Protein AF-A0A546XDX8-F1 (afdb_monomer_lite)

Organism: Agrobacterium tumefaciens (NCBI:txid358)

Secondary structure (DSSP, 8-state):
----------------------------EEEEEP--SSHHHHHH---SHHHHHHHHTSTT--TTTS-EEEEETTEEEE-SSS-TT-EEEEE---BTTEEEEEEE-----TT------PPEEEEEEESSSSEEEEEEEETTEEEEEEEEEE-

Foldseek 3Di:
DDDDDDDDDDDPPPPDPPPPPVPCVDPAFKWFFQDDPDPVDSVVADLEQVSLVPRCPDPVDDPVPTWIWGDDPQAIDTPPPVPLGGAGKDWDDDDDQKIKIWHPDDDPPVVPPPPDDDTWIWIWGDSYSFKIKIWIQDPVGIDITIIGGDD

pLDDT: mean 76.43, std 20.43, range [37.88, 97.19]

Radius of gyration: 23.36 Å; chains: 1; bounding box: 92×39×49 Å

Sequence (151 aa):
MSDIMKTAALALAVVAPVSAMAAQSSLDGVYAYYQANTAAEMDRGPRNDADCRKFLASGLYKRDESEHLKIVGDRWDDNQDVSDVTGNVELGQGRGNVTPFTINVESEAADGTGDGITPAKGTVTRNGKLAISITIEGGQGRRMLHYCKVD

Structure (mmCIF, N/CA/C/O backbone):
data_AF-A0A546XDX8-F1
#
_entry.id   AF-A0A546XDX8-F1
#
loop_
_atom_site.group_PDB
_atom_site.id
_atom_site.type_symbol
_atom_site.label_atom_id
_atom_site.label_alt_id
_atom_site.label_comp_id
_atom_site.label_asym_id
_atom_site.label_entity_id
_atom_site.label_seq_id
_atom_site.pdbx_PDB_ins_code
_atom_site.Cartn_x
_atom_site.Cartn_y
_atom_site.Cartn_z
_atom_site.occupancy
_atom_site.B_iso_or_equiv
_atom_site.auth_seq_id
_atom_site.auth_comp_id
_atom_site.auth_asym_id
_atom_site.auth_atom_id
_atom_site.pdbx_PDB_model_num
ATOM 1 N N . MET A 1 1 ? 74.994 -25.907 13.896 1.00 39.94 1 MET A N 1
ATOM 2 C CA . MET A 1 1 ? 74.203 -24.801 13.318 1.00 39.94 1 MET A CA 1
ATOM 3 C C . MET A 1 1 ? 72.794 -24.967 13.846 1.00 39.94 1 MET A C 1
ATOM 5 O O . MET A 1 1 ? 72.113 -25.885 13.413 1.00 39.94 1 MET A O 1
ATOM 9 N N . SER A 1 2 ? 72.426 -24.183 14.857 1.00 38.81 2 SER A N 1
ATOM 10 C CA . SER A 1 2 ? 71.120 -24.252 15.515 1.00 38.81 2 SER A CA 1
ATOM 11 C C . SER A 1 2 ? 70.568 -22.841 15.597 1.00 38.81 2 SER A C 1
ATOM 13 O O . SER A 1 2 ? 70.918 -22.106 16.511 1.00 38.81 2 SER A O 1
ATOM 15 N N . ASP A 1 3 ? 69.708 -22.494 14.647 1.00 39.88 3 ASP A N 1
ATOM 16 C CA . ASP A 1 3 ? 68.868 -21.304 14.707 1.00 39.88 3 ASP A CA 1
ATOM 17 C C . ASP A 1 3 ? 67.415 -21.770 14.611 1.00 39.88 3 ASP A C 1
ATOM 19 O O . ASP A 1 3 ? 66.912 -22.139 13.550 1.00 39.88 3 ASP A O 1
ATOM 23 N N . ILE A 1 4 ? 66.756 -21.827 15.769 1.00 47.91 4 ILE A N 1
ATOM 24 C CA . ILE A 1 4 ? 65.319 -22.071 15.889 1.00 47.91 4 ILE A CA 1
ATOM 25 C C . ILE A 1 4 ? 64.634 -20.740 15.579 1.00 47.91 4 ILE A C 1
ATOM 27 O O . ILE A 1 4 ? 64.528 -19.859 16.434 1.00 47.91 4 ILE A O 1
ATOM 31 N N . MET A 1 5 ? 64.198 -20.581 14.331 1.00 40.59 5 MET A N 1
ATOM 32 C CA . MET A 1 5 ? 63.416 -19.428 13.903 1.00 40.59 5 MET A CA 1
ATOM 33 C C . MET A 1 5 ? 61.968 -19.576 14.373 1.00 40.59 5 MET A C 1
ATOM 35 O O . MET A 1 5 ? 61.241 -20.502 14.021 1.00 40.59 5 MET A O 1
ATOM 39 N N . LYS A 1 6 ? 61.577 -18.622 15.210 1.00 43.12 6 LYS A N 1
ATOM 40 C CA . LYS A 1 6 ? 60.236 -18.376 15.724 1.00 43.12 6 LYS A CA 1
ATOM 41 C C . LYS A 1 6 ? 59.411 -17.715 14.614 1.00 43.12 6 LYS A C 1
ATOM 43 O O . LYS A 1 6 ? 59.786 -16.648 14.135 1.00 43.12 6 LYS A O 1
ATOM 48 N N . THR A 1 7 ? 58.273 -18.289 14.235 1.00 49.94 7 THR A N 1
ATOM 49 C CA . THR A 1 7 ? 57.245 -17.554 13.476 1.00 49.94 7 THR A CA 1
ATOM 50 C C . THR A 1 7 ? 55.864 -18.055 13.877 1.00 49.94 7 THR A C 1
ATOM 52 O O . THR A 1 7 ? 55.304 -18.980 13.305 1.00 49.94 7 THR A O 1
ATOM 55 N N . ALA A 1 8 ? 55.330 -17.440 14.930 1.00 50.22 8 ALA A N 1
ATOM 56 C CA . ALA A 1 8 ? 53.900 -17.413 15.178 1.00 50.22 8 ALA A CA 1
ATOM 57 C C . ALA A 1 8 ? 53.324 -16.270 14.337 1.00 50.22 8 ALA A C 1
ATOM 59 O O . ALA A 1 8 ? 53.740 -15.127 14.514 1.00 50.22 8 ALA A O 1
ATOM 60 N N . ALA A 1 9 ? 52.387 -16.558 13.436 1.00 50.53 9 ALA A N 1
ATOM 61 C CA . ALA A 1 9 ? 51.584 -15.520 12.803 1.00 50.53 9 ALA A CA 1
ATOM 62 C C . ALA A 1 9 ? 50.207 -16.066 12.402 1.00 50.53 9 ALA A C 1
ATOM 64 O O . ALA A 1 9 ? 50.053 -16.750 11.399 1.00 50.53 9 ALA A O 1
ATOM 65 N N . LEU A 1 10 ? 49.248 -15.765 13.281 1.00 42.22 10 LEU A N 1
ATOM 66 C CA . LEU A 1 10 ? 47.834 -15.469 13.045 1.00 42.22 10 LEU A CA 1
ATOM 67 C C . LEU A 1 10 ? 47.126 -16.218 11.904 1.00 42.22 10 LEU A C 1
ATOM 69 O O . LEU A 1 10 ? 47.169 -15.823 10.741 1.00 42.22 10 LEU A O 1
ATOM 73 N N . ALA A 1 11 ? 46.338 -17.222 12.295 1.00 47.09 11 ALA A N 1
ATOM 74 C CA . ALA A 1 11 ? 45.232 -17.718 11.492 1.00 47.09 11 ALA A CA 1
ATOM 75 C C . ALA A 1 11 ? 44.262 -16.560 11.196 1.00 47.09 11 ALA A C 1
ATOM 77 O O . ALA A 1 11 ? 43.588 -16.058 12.098 1.00 47.09 11 ALA A O 1
ATOM 78 N N . LEU A 1 12 ? 44.196 -16.130 9.933 1.00 39.78 12 LEU A N 1
ATOM 79 C CA . LEU A 1 12 ? 43.102 -15.299 9.447 1.00 39.78 12 LEU A CA 1
ATOM 80 C C . LEU A 1 12 ? 41.819 -16.128 9.533 1.00 39.78 12 LEU A C 1
ATOM 82 O O . LEU A 1 12 ? 41.567 -16.995 8.697 1.00 39.78 12 LEU A O 1
ATOM 86 N N . ALA A 1 13 ? 41.009 -15.861 10.555 1.00 44.06 13 ALA A N 1
ATOM 87 C CA . ALA A 1 13 ? 39.612 -16.252 10.558 1.00 44.06 13 ALA A CA 1
ATOM 88 C C . ALA A 1 13 ? 38.940 -15.519 9.392 1.00 44.06 13 ALA A C 1
ATOM 90 O O . ALA A 1 13 ? 38.620 -14.333 9.481 1.00 44.06 13 ALA A O 1
ATOM 91 N N . VAL A 1 14 ? 38.787 -16.220 8.270 1.00 44.50 14 VAL A N 1
ATOM 92 C CA . VAL A 1 14 ? 37.912 -15.808 7.179 1.00 44.50 14 VAL A CA 1
ATOM 93 C C . VAL A 1 14 ? 36.511 -15.783 7.772 1.00 44.50 14 VAL A C 1
ATOM 95 O O . VAL A 1 14 ? 35.862 -16.816 7.921 1.00 44.50 14 VAL A O 1
ATOM 98 N N . VAL A 1 15 ? 36.071 -14.597 8.187 1.00 49.03 15 VAL A N 1
ATOM 99 C CA . VAL A 1 15 ? 34.669 -14.335 8.484 1.00 49.03 15 VAL A CA 1
ATOM 100 C C . VAL A 1 15 ? 33.964 -14.493 7.147 1.00 49.03 15 VAL A C 1
ATOM 102 O O . VAL A 1 15 ? 33.992 -13.595 6.306 1.00 49.03 15 VAL A O 1
ATOM 105 N N . ALA A 1 16 ? 33.419 -15.687 6.910 1.00 50.00 16 ALA A N 1
ATOM 106 C CA . ALA A 1 16 ? 32.503 -15.907 5.810 1.00 50.00 16 ALA A CA 1
ATOM 107 C C . ALA A 1 16 ? 31.444 -14.800 5.890 1.00 50.00 16 ALA A C 1
ATOM 109 O O . ALA A 1 16 ? 30.947 -14.537 6.994 1.00 50.00 16 ALA A O 1
ATOM 110 N N . PRO A 1 17 ? 31.107 -14.121 4.779 1.00 41.78 17 PRO A N 1
ATOM 111 C CA . PRO A 1 17 ? 29.945 -13.264 4.796 1.00 41.78 17 PRO A CA 1
ATOM 112 C C . PRO A 1 17 ? 28.790 -14.177 5.188 1.00 41.78 17 PRO A C 1
ATOM 114 O O . PRO A 1 17 ? 28.430 -15.094 4.450 1.00 41.78 17 PRO A O 1
ATOM 117 N N . VAL A 1 18 ? 28.244 -13.963 6.385 1.00 44.06 18 VAL A N 1
ATOM 118 C CA . VAL A 1 18 ? 26.884 -14.383 6.672 1.00 44.06 18 VAL A CA 1
ATOM 119 C C . VAL A 1 18 ? 26.094 -13.670 5.597 1.00 44.06 18 VAL A C 1
ATOM 121 O O . VAL A 1 18 ? 25.903 -12.455 5.662 1.00 44.06 18 VAL A O 1
ATOM 124 N N . SER A 1 19 ? 25.748 -14.406 4.542 1.00 43.41 19 SER A N 1
ATOM 125 C CA . SER A 1 19 ? 24.710 -14.019 3.616 1.00 43.41 19 SER A CA 1
ATOM 126 C C . SER A 1 19 ? 23.508 -13.786 4.507 1.00 43.41 19 SER A C 1
ATOM 128 O O . SER A 1 19 ? 22.833 -14.722 4.932 1.00 43.41 19 SER A O 1
ATOM 130 N N . ALA A 1 20 ? 23.313 -12.529 4.892 1.00 40.22 20 ALA A N 1
ATOM 131 C CA . ALA A 1 20 ? 22.073 -12.073 5.446 1.00 40.22 20 ALA A CA 1
ATOM 132 C C . ALA A 1 20 ? 21.078 -12.324 4.320 1.00 40.22 20 ALA A C 1
ATOM 134 O O . ALA A 1 20 ? 20.919 -11.501 3.422 1.00 40.22 20 ALA A O 1
ATOM 135 N N . MET A 1 21 ? 20.458 -13.505 4.332 1.00 40.94 21 MET A N 1
ATOM 136 C CA . MET A 1 21 ? 19.139 -13.670 3.763 1.00 40.94 21 MET A CA 1
ATOM 137 C C . MET A 1 21 ? 18.287 -12.693 4.558 1.00 40.94 21 MET A C 1
ATOM 139 O O . MET A 1 21 ? 17.792 -13.003 5.641 1.00 40.94 21 MET A O 1
ATOM 143 N N . ALA A 1 22 ? 18.268 -11.443 4.089 1.00 43.19 22 ALA A N 1
ATOM 144 C CA . ALA A 1 22 ? 17.390 -10.418 4.587 1.00 43.19 22 ALA A CA 1
ATOM 145 C C . ALA A 1 22 ? 16.010 -11.044 4.498 1.00 43.19 22 ALA A C 1
ATOM 147 O O . ALA A 1 22 ? 15.573 -11.399 3.406 1.00 43.19 22 ALA A O 1
ATOM 148 N N . ALA A 1 23 ? 15.415 -11.297 5.662 1.00 39.91 23 ALA A N 1
ATOM 149 C CA . ALA A 1 23 ? 14.136 -11.954 5.792 1.00 39.91 23 ALA A CA 1
ATOM 150 C C . ALA A 1 23 ? 13.136 -11.238 4.883 1.00 39.91 23 ALA A C 1
ATOM 152 O O . ALA A 1 23 ? 12.603 -10.172 5.210 1.00 39.91 23 ALA A O 1
ATOM 153 N N . GLN A 1 24 ? 12.909 -11.833 3.718 1.00 45.59 24 GLN A N 1
ATOM 154 C CA . GLN A 1 24 ? 11.854 -11.493 2.791 1.00 45.59 24 GLN A CA 1
ATOM 155 C C . GLN A 1 24 ? 10.585 -12.016 3.460 1.00 45.59 24 GLN A C 1
ATOM 157 O O . GLN A 1 24 ? 10.050 -13.056 3.109 1.00 45.59 24 GLN A O 1
ATOM 162 N N . SER A 1 25 ? 10.189 -11.356 4.556 1.00 52.69 25 SER A N 1
ATOM 163 C CA . SER A 1 25 ? 8.903 -11.557 5.211 1.00 52.69 25 SER A CA 1
ATOM 164 C C . SER A 1 25 ? 7.882 -11.296 4.117 1.00 52.69 25 SER A C 1
ATOM 166 O O . SER A 1 25 ? 7.744 -10.139 3.706 1.00 52.69 25 SER A O 1
ATOM 168 N N . SER A 1 26 ? 7.319 -12.367 3.553 1.00 74.38 26 SER A N 1
ATOM 169 C CA . SER A 1 26 ? 6.671 -12.276 2.250 1.00 74.38 26 SER A CA 1
ATOM 170 C C . SER A 1 26 ? 5.506 -11.298 2.336 1.00 74.38 26 SER A C 1
ATOM 172 O O . SER A 1 26 ? 4.770 -11.251 3.325 1.00 74.38 26 SER A O 1
ATOM 174 N N . LEU A 1 27 ? 5.413 -10.435 1.329 1.00 88.75 27 LEU A N 1
ATOM 175 C CA . LEU A 1 27 ? 4.314 -9.484 1.182 1.00 88.75 27 LEU A CA 1
ATOM 176 C C . LEU A 1 27 ? 3.024 -10.193 0.750 1.00 88.75 27 LEU A C 1
ATOM 178 O O . LEU A 1 27 ? 2.022 -9.528 0.543 1.00 88.75 27 LEU A O 1
ATOM 182 N N . ASP A 1 28 ? 3.043 -11.522 0.631 1.00 90.88 28 ASP A N 1
ATOM 183 C CA . ASP A 1 28 ? 1.904 -12.322 0.209 1.00 90.88 28 ASP A CA 1
ATOM 184 C C . ASP A 1 28 ? 0.705 -12.109 1.126 1.00 90.88 28 ASP A C 1
ATOM 186 O O . ASP A 1 28 ? 0.800 -12.209 2.357 1.00 90.88 28 ASP A O 1
ATOM 190 N N . GLY A 1 29 ? -0.447 -11.857 0.524 1.00 92.81 29 GLY A N 1
ATOM 191 C CA . GLY A 1 29 ? -1.683 -11.616 1.246 1.00 92.81 29 GLY A CA 1
ATOM 192 C C . GLY A 1 29 ? -2.694 -10.839 0.425 1.00 92.81 29 GLY A C 1
ATOM 193 O O . GLY A 1 29 ? -2.434 -10.420 -0.701 1.00 92.81 29 GLY A O 1
ATOM 194 N N . VAL A 1 30 ? -3.856 -10.637 1.029 1.00 93.44 30 VAL A N 1
ATOM 195 C CA . VAL A 1 30 ? -4.874 -9.719 0.527 1.00 93.44 30 VAL A CA 1
ATOM 196 C C . VAL A 1 30 ? -4.859 -8.497 1.436 1.00 93.44 30 VAL A C 1
ATOM 198 O O . VAL A 1 30 ? -4.742 -8.627 2.654 1.00 93.44 30 VAL A O 1
ATOM 201 N N . TYR A 1 31 ? -4.934 -7.310 0.853 1.00 94.25 31 TYR A N 1
ATOM 202 C CA . TYR A 1 31 ? -4.797 -6.046 1.557 1.00 94.25 31 TYR A CA 1
ATOM 203 C C . TYR A 1 31 ? -5.943 -5.119 1.170 1.00 94.25 31 TYR A C 1
ATOM 205 O O . TYR A 1 31 ? -6.044 -4.719 0.018 1.00 94.25 31 TYR A O 1
ATOM 213 N N . ALA A 1 32 ? -6.796 -4.762 2.125 1.00 94.81 32 ALA A N 1
ATOM 214 C CA . ALA A 1 32 ? -7.873 -3.804 1.911 1.00 94.81 32 ALA A CA 1
ATOM 215 C C . ALA A 1 32 ? -7.320 -2.379 1.843 1.00 94.81 32 ALA A C 1
ATOM 217 O O . ALA A 1 32 ? -6.483 -1.997 2.672 1.00 94.81 32 ALA A O 1
ATOM 218 N N . TYR A 1 33 ? -7.812 -1.589 0.892 1.00 93.56 33 TYR A N 1
ATOM 219 C CA . TYR A 1 33 ? -7.484 -0.174 0.785 1.00 93.56 33 TYR A CA 1
ATOM 220 C C . TYR A 1 33 ? -7.932 0.573 2.046 1.00 93.56 33 TYR A C 1
ATOM 222 O O . TYR A 1 33 ? -9.075 0.461 2.494 1.00 93.56 33 TYR A O 1
ATOM 230 N N . TYR A 1 34 ? -7.009 1.311 2.654 1.00 93.94 34 TYR A N 1
ATOM 231 C CA . TYR A 1 34 ? -7.256 2.017 3.902 1.00 93.94 34 TYR A CA 1
ATOM 232 C C . TYR A 1 34 ? -8.115 3.257 3.655 1.00 93.94 34 TYR A C 1
ATOM 234 O O . TYR A 1 34 ? -7.684 4.202 2.994 1.00 93.94 34 TYR A O 1
ATOM 242 N N . GLN A 1 35 ? -9.299 3.280 4.263 1.00 92.94 35 GLN A N 1
ATOM 243 C CA . GLN A 1 35 ? -10.182 4.443 4.265 1.00 92.94 35 GLN A CA 1
ATOM 244 C C . GLN A 1 35 ? -10.242 5.084 5.654 1.00 92.94 35 GLN A C 1
ATOM 246 O O . GLN A 1 35 ? -10.170 4.411 6.687 1.00 92.94 35 GLN A O 1
ATOM 251 N N . ALA A 1 36 ? -10.406 6.405 5.677 1.00 92.12 36 ALA A N 1
ATOM 252 C CA . ALA A 1 36 ? -10.599 7.184 6.893 1.00 92.12 36 ALA A CA 1
ATOM 253 C C . ALA A 1 36 ? -11.636 8.291 6.664 1.00 92.12 36 ALA A C 1
ATOM 255 O O . ALA A 1 36 ? -11.997 8.601 5.533 1.00 92.12 36 ALA A O 1
ATOM 256 N N . ASN A 1 37 ? -12.108 8.908 7.750 1.00 91.38 37 ASN A N 1
ATOM 257 C CA . ASN A 1 37 ? -13.149 9.940 7.683 1.00 91.38 37 ASN A CA 1
ATOM 258 C C . ASN A 1 37 ? -12.642 11.274 7.115 1.00 91.38 37 ASN A C 1
ATOM 260 O O . ASN A 1 37 ? -13.442 12.151 6.794 1.00 91.38 37 ASN A O 1
ATOM 264 N N . THR A 1 38 ? -11.323 11.461 7.047 1.00 92.62 38 THR A N 1
ATOM 265 C CA . THR A 1 38 ? -10.702 12.698 6.575 1.00 92.62 38 THR A CA 1
ATOM 266 C C . THR A 1 38 ? -9.582 12.408 5.584 1.00 92.62 38 THR A C 1
ATOM 268 O O . THR A 1 38 ? -8.851 11.427 5.728 1.00 92.62 38 THR A O 1
ATOM 271 N N . ALA A 1 39 ? -9.400 13.309 4.613 1.00 91.06 39 ALA A N 1
ATOM 272 C CA . ALA A 1 39 ? -8.309 13.223 3.642 1.00 91.06 39 ALA A CA 1
ATOM 273 C C . ALA A 1 39 ? -6.932 13.209 4.328 1.00 91.06 39 ALA A C 1
ATOM 275 O O . ALA A 1 39 ? -6.088 12.394 3.991 1.00 91.06 39 ALA A O 1
ATOM 276 N N . ALA A 1 40 ? -6.736 14.019 5.374 1.00 92.56 40 ALA A N 1
ATOM 277 C CA . ALA A 1 40 ? -5.477 14.043 6.122 1.00 92.56 40 ALA A CA 1
ATOM 278 C C . ALA A 1 40 ? -5.161 12.704 6.818 1.00 92.56 40 ALA A C 1
ATOM 280 O O . ALA A 1 40 ? -3.998 12.320 6.937 1.00 92.56 40 ALA A O 1
ATOM 281 N N . GLU A 1 41 ? -6.177 11.981 7.301 1.00 92.06 41 GLU A N 1
ATOM 282 C CA . GLU A 1 41 ? -5.977 10.644 7.867 1.00 92.06 41 GLU A CA 1
ATOM 283 C C . GLU A 1 41 ? -5.703 9.599 6.789 1.00 92.06 41 GLU A C 1
ATOM 285 O O . GLU A 1 41 ? -4.879 8.714 7.028 1.00 92.06 41 GLU A O 1
ATOM 290 N N . MET A 1 42 ? -6.353 9.714 5.627 1.00 91.44 42 MET A N 1
ATOM 291 C CA . MET A 1 42 ? -6.069 8.873 4.465 1.00 91.44 42 MET A CA 1
ATOM 292 C C . MET A 1 42 ? -4.635 9.078 3.974 1.00 91.44 42 MET A C 1
ATOM 294 O O . MET A 1 42 ? -3.902 8.100 3.902 1.00 91.44 42 MET A O 1
ATOM 298 N N . ASP A 1 43 ? -4.209 10.324 3.752 1.00 91.38 43 ASP A N 1
ATOM 299 C CA . ASP A 1 43 ? -2.861 10.689 3.285 1.00 91.38 43 ASP A CA 1
ATOM 300 C C . ASP A 1 43 ? -1.755 10.256 4.259 1.00 91.38 43 ASP A C 1
ATOM 302 O O . ASP A 1 43 ? -0.616 10.001 3.873 1.00 91.38 43 ASP A O 1
ATOM 306 N N . ARG A 1 44 ? -2.075 10.193 5.556 1.00 92.88 44 ARG A N 1
ATOM 307 C CA . ARG A 1 44 ? -1.167 9.678 6.588 1.00 92.88 44 ARG A CA 1
ATOM 308 C C . ARG A 1 44 ? -1.064 8.150 6.546 1.00 92.88 44 ARG A C 1
ATOM 310 O O . ARG A 1 44 ? -0.003 7.604 6.857 1.00 92.88 44 ARG A O 1
ATOM 317 N N . GLY A 1 45 ? -2.173 7.468 6.269 1.00 95.00 45 GLY A N 1
ATOM 318 C CA . GLY A 1 45 ? -2.289 6.016 6.332 1.00 95.00 45 GLY A CA 1
ATOM 319 C C . GLY A 1 45 ? -2.162 5.409 7.742 1.00 95.00 45 GLY A C 1
ATOM 320 O O . GLY A 1 45 ? -2.026 6.112 8.755 1.00 95.00 45 GLY A O 1
ATOM 321 N N . PRO A 1 46 ? -2.198 4.068 7.849 1.00 95.31 46 PRO A N 1
ATOM 322 C CA . PRO A 1 46 ? -2.028 3.350 9.106 1.00 95.31 46 PRO A CA 1
ATOM 323 C C . PRO A 1 46 ? -0.558 3.371 9.556 1.00 95.31 46 PRO A C 1
ATOM 325 O O . PRO A 1 46 ? 0.342 2.940 8.833 1.00 95.31 46 PRO A O 1
ATOM 328 N N . ARG A 1 47 ? -0.302 3.818 10.794 1.00 93.69 47 ARG A N 1
ATOM 329 C CA . ARG A 1 47 ? 1.059 3.858 11.377 1.00 93.69 47 ARG A CA 1
ATOM 330 C C . ARG A 1 47 ? 1.549 2.509 11.879 1.00 93.69 47 ARG A C 1
ATOM 332 O O . ARG A 1 47 ? 2.737 2.367 12.144 1.00 93.69 47 ARG A O 1
ATOM 339 N N . ASN A 1 48 ? 0.625 1.591 12.147 1.00 94.50 48 ASN A N 1
ATOM 340 C CA . ASN A 1 48 ? 0.892 0.309 12.784 1.00 94.50 48 ASN A CA 1
ATOM 341 C C . ASN A 1 48 ? -0.302 -0.644 12.658 1.00 94.50 48 ASN A C 1
ATOM 343 O O . ASN A 1 48 ? -1.373 -0.285 12.168 1.00 94.50 48 ASN A O 1
ATOM 347 N N . ASP A 1 49 ? -0.123 -1.860 13.170 1.00 95.44 49 ASP A N 1
ATOM 348 C CA . ASP A 1 49 ? -1.157 -2.894 13.164 1.00 95.44 49 ASP A CA 1
ATOM 349 C C . ASP A 1 49 ? -2.402 -2.515 13.982 1.00 95.44 49 ASP A C 1
ATOM 351 O O . ASP A 1 49 ? -3.479 -3.049 13.728 1.00 95.44 49 ASP A O 1
ATOM 355 N N . ALA A 1 50 ? -2.288 -1.622 14.973 1.00 96.56 50 ALA A N 1
ATOM 356 C CA . ALA A 1 50 ? -3.441 -1.176 15.753 1.00 96.56 50 ALA A CA 1
ATOM 357 C C . ALA A 1 50 ? -4.347 -0.246 14.933 1.00 96.56 50 ALA A C 1
ATOM 359 O O . ALA A 1 50 ? -5.565 -0.406 14.986 1.00 96.56 50 ALA A O 1
ATOM 360 N N . ASP A 1 51 ? -3.765 0.655 14.133 1.00 96.25 51 ASP A N 1
ATOM 361 C CA . ASP A 1 51 ? -4.513 1.480 13.177 1.00 96.25 51 ASP A CA 1
ATOM 362 C C . ASP A 1 51 ? -5.253 0.579 12.164 1.00 96.25 51 ASP A C 1
ATOM 364 O O . ASP A 1 51 ? -6.444 0.782 11.927 1.00 96.25 51 ASP A O 1
ATOM 368 N N . CYS A 1 52 ? -4.597 -0.471 11.646 1.00 97.19 52 CYS A N 1
ATOM 369 C CA . CYS A 1 52 ? -5.250 -1.426 10.744 1.00 97.19 52 CYS A CA 1
ATOM 370 C C . CYS A 1 52 ? -6.369 -2.221 11.416 1.00 97.19 52 CYS A C 1
ATOM 372 O O . CYS A 1 52 ? -7.467 -2.289 10.876 1.00 97.19 52 CYS A O 1
ATOM 374 N N . ARG A 1 53 ? -6.150 -2.768 12.618 1.00 96.81 53 ARG A N 1
ATOM 375 C CA . ARG A 1 53 ? -7.216 -3.467 13.357 1.00 96.81 53 ARG A CA 1
ATOM 376 C C . ARG A 1 53 ? -8.414 -2.560 13.631 1.00 96.81 53 ARG A C 1
ATOM 378 O O . ARG A 1 53 ? -9.547 -3.016 13.541 1.00 96.81 53 ARG A O 1
ATOM 385 N N . LYS A 1 54 ? -8.179 -1.281 13.941 1.00 96.00 54 LYS A N 1
ATOM 386 C CA . LYS A 1 54 ? -9.254 -0.303 14.148 1.00 96.00 54 LYS A CA 1
ATOM 387 C C . LYS A 1 54 ? -10.044 -0.056 12.863 1.00 96.00 54 LYS A C 1
ATOM 389 O O . LYS A 1 54 ? -11.266 -0.028 12.922 1.00 96.00 54 LYS A O 1
ATOM 394 N N . PHE A 1 55 ? -9.363 0.114 11.731 1.00 96.00 55 PHE A N 1
ATOM 395 C CA . PHE A 1 55 ? -10.010 0.265 10.427 1.00 96.00 55 PHE A CA 1
ATOM 396 C C . PHE A 1 55 ? -10.837 -0.972 10.057 1.00 96.00 55 PHE A C 1
ATOM 398 O O . PHE A 1 55 ? -12.026 -0.839 9.781 1.00 96.00 55 PHE A O 1
ATOM 405 N N . LEU A 1 56 ? -10.251 -2.167 10.151 1.00 96.25 56 LEU A N 1
ATOM 406 C CA . LEU A 1 56 ? -10.913 -3.429 9.804 1.00 96.25 56 LEU A CA 1
ATOM 407 C C . LEU A 1 56 ? -12.094 -3.776 10.728 1.00 96.25 56 LEU A C 1
ATOM 409 O O . LEU A 1 56 ? -12.985 -4.517 10.332 1.00 96.25 56 LEU A O 1
ATOM 413 N N . ALA A 1 57 ? -12.124 -3.242 11.951 1.00 95.69 57 ALA A N 1
ATOM 414 C CA . ALA A 1 57 ? -13.258 -3.369 12.870 1.00 95.69 57 ALA A CA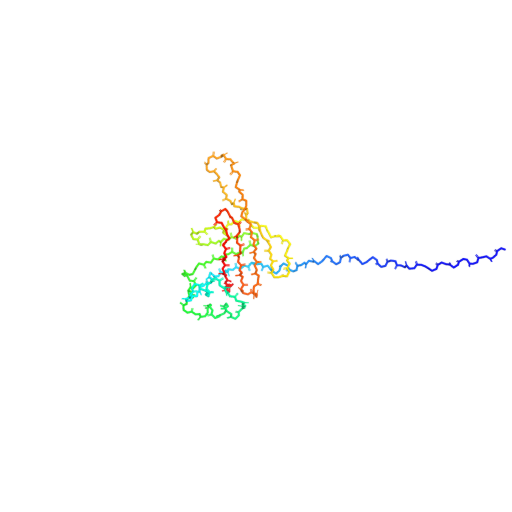 1
ATOM 415 C C . ALA A 1 57 ? -14.280 -2.220 12.750 1.00 95.69 57 ALA A C 1
ATOM 417 O O . ALA A 1 57 ? -15.275 -2.203 13.477 1.00 95.69 57 ALA A O 1
ATOM 418 N N . SER A 1 58 ? -14.024 -1.222 11.899 1.00 94.88 58 SER A N 1
ATOM 419 C CA . SER A 1 58 ? -14.891 -0.054 11.736 1.00 94.88 58 SER A CA 1
ATOM 420 C C . SER A 1 58 ? -15.969 -0.285 10.679 1.00 94.88 58 SER A C 1
ATOM 422 O O . SER A 1 58 ? -15.815 -1.121 9.797 1.00 94.88 58 SER A O 1
ATOM 424 N N . GLY A 1 59 ? -17.025 0.534 10.706 1.00 94.19 59 GLY A N 1
ATOM 425 C CA . GLY A 1 59 ? -18.042 0.542 9.648 1.00 94.19 59 GLY A CA 1
ATOM 426 C C . GLY A 1 59 ? -17.563 1.087 8.294 1.00 94.19 59 GLY A C 1
ATOM 427 O O . GLY A 1 59 ? -18.345 1.076 7.349 1.00 94.19 59 GLY A O 1
ATOM 428 N N . LEU A 1 60 ? -16.319 1.578 8.198 1.00 92.62 60 LEU A N 1
ATOM 429 C CA . LEU A 1 60 ? -15.713 2.008 6.931 1.00 92.62 60 LEU A CA 1
ATOM 430 C C . LEU A 1 60 ? -15.218 0.817 6.108 1.00 92.62 60 LEU A C 1
ATOM 432 O O . LEU A 1 60 ? -15.219 0.876 4.884 1.00 92.62 60 LEU A O 1
ATOM 436 N N . TYR A 1 61 ? -14.791 -0.258 6.772 1.00 94.62 61 TYR A N 1
ATOM 437 C CA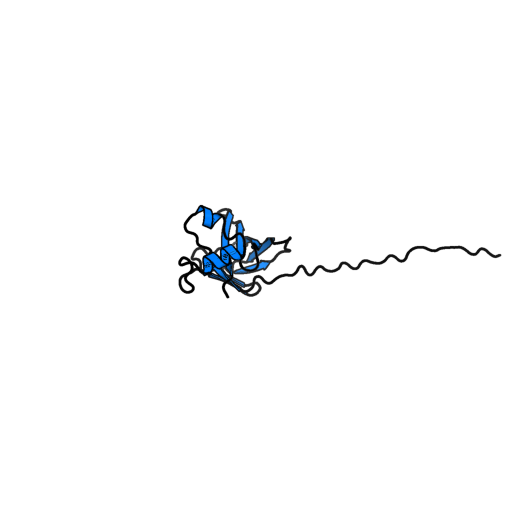 . TYR A 1 61 ? -14.376 -1.470 6.088 1.00 94.62 61 TYR A CA 1
ATOM 438 C C . TYR A 1 61 ? -15.579 -2.382 5.878 1.00 94.62 61 TYR A C 1
ATOM 440 O O . TYR A 1 61 ? -16.272 -2.767 6.823 1.00 94.62 61 TYR A O 1
ATOM 448 N N . LYS A 1 62 ? -15.798 -2.765 4.626 1.00 91.81 62 LYS A N 1
ATOM 449 C CA . LYS A 1 62 ? -16.821 -3.726 4.238 1.00 91.81 62 LYS A CA 1
ATOM 450 C C . LYS A 1 62 ? -16.182 -4.733 3.302 1.00 91.81 62 LYS A C 1
ATOM 452 O O . LYS A 1 62 ? -15.906 -4.408 2.155 1.00 91.81 62 LYS A O 1
ATOM 457 N N . ARG A 1 63 ? -15.958 -5.950 3.799 1.00 86.50 63 ARG A N 1
ATOM 458 C CA . ARG A 1 63 ? -15.178 -6.996 3.115 1.00 86.50 63 ARG A CA 1
ATOM 459 C C . ARG A 1 63 ? -15.513 -7.163 1.631 1.00 86.50 63 ARG A C 1
ATOM 461 O O . ARG A 1 63 ? -14.598 -7.288 0.832 1.00 86.50 63 ARG A O 1
ATOM 468 N N . ASP A 1 64 ? -16.793 -7.138 1.277 1.00 86.50 64 ASP A N 1
ATOM 469 C CA . ASP A 1 64 ? -17.240 -7.413 -0.094 1.00 86.50 64 ASP A CA 1
ATOM 470 C C . ASP A 1 64 ? -17.363 -6.150 -0.969 1.00 86.50 64 ASP A C 1
ATOM 472 O O . ASP A 1 64 ? -17.529 -6.259 -2.179 1.00 86.50 64 ASP A O 1
ATOM 476 N N . GLU A 1 65 ? -17.290 -4.955 -0.374 1.00 84.94 65 GLU A N 1
ATOM 477 C CA . GLU A 1 65 ? -17.406 -3.666 -1.081 1.00 84.94 65 GLU A CA 1
ATOM 478 C C . GLU A 1 65 ? -16.068 -2.913 -1.157 1.00 84.94 65 GLU A C 1
ATOM 480 O O . GLU A 1 65 ? -15.915 -1.996 -1.959 1.00 84.94 65 GLU A O 1
ATOM 485 N N . SER A 1 66 ? -15.106 -3.248 -0.295 1.00 84.75 66 SER A N 1
ATOM 486 C CA . SER A 1 66 ? -13.806 -2.584 -0.249 1.00 84.75 66 SER A CA 1
ATOM 487 C C . SER A 1 66 ? -12.901 -3.032 -1.397 1.00 84.75 66 SER A C 1
ATOM 489 O O . SER A 1 66 ? -12.888 -4.193 -1.807 1.00 84.75 66 SER A O 1
ATOM 491 N N . GLU A 1 67 ? -12.091 -2.102 -1.884 1.00 89.06 67 GLU A N 1
ATOM 492 C CA . GLU A 1 67 ? -11.034 -2.384 -2.849 1.00 89.06 67 GLU A CA 1
ATOM 493 C C . GLU A 1 67 ? -9.875 -3.117 -2.158 1.00 89.06 67 GLU A C 1
ATOM 495 O O . GLU A 1 67 ? -9.553 -2.857 -0.992 1.00 89.06 67 GLU A O 1
ATOM 500 N N . HIS A 1 68 ? -9.268 -4.061 -2.872 1.00 91.19 68 HIS A N 1
ATOM 501 C CA . HIS A 1 68 ? -8.230 -4.944 -2.375 1.00 91.19 68 HIS A CA 1
ATOM 502 C C . HIS A 1 68 ? -7.070 -5.054 -3.360 1.00 91.19 68 HIS A C 1
ATOM 504 O O . HIS A 1 68 ? -7.257 -5.299 -4.548 1.00 91.19 68 HIS A O 1
ATOM 510 N N . LEU A 1 69 ? -5.868 -5.019 -2.794 1.00 91.19 69 LEU A N 1
ATOM 511 C CA . LEU A 1 69 ? -4.642 -5.450 -3.436 1.00 91.19 69 LEU A CA 1
ATOM 512 C C . LEU A 1 69 ? -4.340 -6.891 -3.020 1.00 91.19 69 LEU A C 1
ATOM 514 O O . LEU A 1 69 ? -4.177 -7.190 -1.833 1.00 91.19 69 LEU A O 1
ATOM 518 N N . LYS A 1 70 ? -4.224 -7.790 -3.992 1.00 91.88 70 LYS A N 1
ATOM 519 C CA . LYS A 1 70 ? -3.764 -9.162 -3.782 1.00 91.88 70 LYS A CA 1
ATOM 520 C C . LYS A 1 70 ? -2.310 -9.294 -4.220 1.00 91.88 70 LYS A C 1
ATOM 522 O O . LYS A 1 70 ? -1.968 -8.990 -5.356 1.00 91.88 70 LYS A O 1
ATOM 527 N N . ILE A 1 71 ? -1.468 -9.800 -3.324 1.00 90.88 71 ILE A N 1
ATOM 528 C CA . ILE A 1 71 ? -0.053 -10.077 -3.576 1.00 90.88 71 ILE A CA 1
ATOM 529 C C . ILE A 1 71 ? 0.171 -11.582 -3.447 1.00 90.88 71 ILE A C 1
ATOM 531 O O . ILE A 1 71 ? -0.133 -12.168 -2.404 1.00 90.88 71 ILE A O 1
ATOM 535 N N . VAL A 1 72 ? 0.692 -12.206 -4.504 1.00 89.50 72 VAL A N 1
ATOM 536 C CA . VAL A 1 72 ? 1.088 -13.619 -4.516 1.00 89.50 72 VAL A CA 1
ATOM 537 C C . VAL A 1 72 ? 2.419 -13.755 -5.246 1.00 89.50 72 VAL A C 1
ATOM 539 O O . VAL A 1 72 ? 2.468 -13.687 -6.472 1.00 89.50 72 VAL A O 1
ATOM 542 N N . GLY A 1 73 ? 3.498 -13.965 -4.493 1.00 87.50 73 GLY A N 1
ATOM 543 C CA . GLY A 1 73 ? 4.845 -14.022 -5.045 1.00 87.50 73 GLY A CA 1
ATOM 544 C C . GLY A 1 73 ? 5.243 -12.677 -5.649 1.00 87.50 73 GLY A C 1
ATOM 545 O O . GLY A 1 73 ? 5.286 -11.658 -4.958 1.00 87.50 73 GLY A O 1
ATOM 546 N N . ASP A 1 74 ? 5.537 -12.684 -6.943 1.00 86.00 74 ASP A N 1
ATOM 547 C CA . ASP A 1 74 ? 5.824 -11.499 -7.747 1.00 86.00 74 ASP A CA 1
ATOM 548 C C . ASP A 1 74 ? 4.574 -10.914 -8.421 1.00 86.00 74 ASP A C 1
ATOM 550 O O . ASP A 1 74 ? 4.658 -9.837 -8.992 1.00 86.00 74 ASP A O 1
ATOM 554 N N . ARG A 1 75 ? 3.393 -11.538 -8.336 1.00 86.50 75 ARG A N 1
ATOM 555 C CA . ARG A 1 75 ? 2.173 -10.994 -8.950 1.00 86.50 75 ARG A CA 1
ATOM 556 C C . ARG A 1 75 ? 1.396 -10.111 -7.984 1.00 86.50 75 ARG A C 1
ATOM 558 O O . ARG A 1 75 ? 0.989 -10.570 -6.913 1.00 86.50 75 ARG A O 1
ATOM 565 N N . TRP A 1 76 ? 1.177 -8.855 -8.368 1.00 88.81 76 TRP A N 1
ATOM 566 C CA . TRP A 1 76 ? 0.339 -7.899 -7.641 1.00 88.81 76 TRP A CA 1
ATOM 567 C C . TRP A 1 76 ? -0.888 -7.571 -8.495 1.00 88.81 76 TRP A C 1
ATOM 569 O O . TRP A 1 76 ? -0.768 -7.338 -9.699 1.00 88.81 76 TRP A O 1
ATOM 579 N N . ASP A 1 77 ? -2.064 -7.620 -7.881 1.00 86.69 77 ASP A N 1
ATOM 580 C CA . ASP A 1 77 ? -3.354 -7.432 -8.541 1.00 86.69 77 ASP A CA 1
ATOM 581 C C . ASP A 1 77 ? -4.215 -6.490 -7.697 1.00 86.69 77 ASP A C 1
ATOM 583 O O . ASP A 1 77 ? -4.706 -6.881 -6.632 1.00 86.69 77 ASP A O 1
ATOM 587 N N . ASP A 1 78 ? -4.309 -5.230 -8.125 1.00 78.81 78 ASP A N 1
ATOM 588 C CA . ASP A 1 78 ? -5.152 -4.210 -7.505 1.00 78.81 78 ASP A CA 1
ATOM 589 C C . ASP A 1 78 ? -6.447 -4.052 -8.307 1.00 78.81 78 ASP A C 1
ATOM 591 O O . ASP A 1 78 ? -6.417 -3.873 -9.526 1.00 78.81 78 ASP A O 1
ATOM 595 N N . ASN A 1 79 ? -7.586 -4.109 -7.618 1.00 70.38 79 ASN A N 1
ATOM 596 C CA . ASN A 1 79 ? -8.906 -3.949 -8.227 1.00 70.38 79 ASN A CA 1
ATOM 597 C C . ASN A 1 79 ? -9.388 -2.486 -8.276 1.00 70.38 79 ASN A C 1
ATOM 599 O O . ASN A 1 79 ? -10.540 -2.244 -8.627 1.00 70.38 79 ASN A O 1
ATOM 603 N N . GLN A 1 80 ? -8.531 -1.525 -7.924 1.00 65.38 80 GLN A N 1
ATOM 604 C CA . GLN A 1 80 ? -8.770 -0.099 -8.144 1.00 65.38 80 GLN A CA 1
ATOM 605 C C . GLN A 1 80 ? -8.876 0.207 -9.645 1.00 65.38 80 GLN A C 1
ATOM 607 O O . GLN A 1 80 ? -7.988 -0.151 -10.420 1.00 65.38 80 GLN A O 1
ATOM 612 N N . ASP A 1 81 ? -9.875 1.003 -10.038 1.00 50.84 81 ASP A N 1
ATOM 613 C CA . ASP A 1 81 ? -10.082 1.491 -11.418 1.00 50.84 81 ASP A CA 1
ATOM 614 C C . ASP A 1 81 ? -8.938 2.397 -11.948 1.00 50.84 81 ASP A C 1
ATOM 616 O O . ASP A 1 81 ? -8.990 2.917 -13.063 1.00 50.84 81 ASP A O 1
ATOM 620 N N . VAL A 1 82 ? -7.877 2.601 -11.160 1.00 44.81 82 VAL A N 1
ATOM 621 C CA . VAL A 1 82 ? -6.710 3.443 -11.468 1.00 44.81 82 VAL A CA 1
ATOM 622 C C . VAL A 1 82 ? -5.427 2.635 -11.197 1.00 44.81 82 VAL A C 1
ATOM 624 O O . VAL A 1 82 ? -4.717 2.841 -10.209 1.00 44.81 82 VAL A O 1
ATOM 627 N N . SER A 1 83 ? -5.210 1.654 -12.076 1.00 53.31 83 SER A N 1
ATOM 628 C CA . SER A 1 83 ? -4.433 0.408 -11.963 1.00 53.31 83 SER A CA 1
ATOM 629 C C . SER A 1 83 ? -2.894 0.510 -11.990 1.00 53.31 83 SER A C 1
ATOM 631 O O . SER A 1 83 ? -2.232 -0.299 -12.643 1.00 53.31 83 SER A O 1
ATOM 633 N N . ASP A 1 84 ? -2.277 1.470 -11.300 1.00 61.75 84 ASP A N 1
ATOM 634 C CA . ASP A 1 84 ? -0.803 1.590 -11.317 1.00 61.75 84 ASP A CA 1
ATOM 635 C C . ASP A 1 84 ? -0.084 0.494 -10.492 1.00 61.75 84 ASP A C 1
ATOM 637 O O . ASP A 1 84 ? 1.145 0.427 -10.499 1.00 61.75 84 ASP A O 1
ATOM 641 N N . VAL A 1 85 ? -0.828 -0.355 -9.764 1.00 70.00 85 VAL A N 1
ATOM 642 C CA . VAL A 1 85 ? -0.318 -1.423 -8.872 1.00 70.00 85 VAL A CA 1
ATOM 643 C C . VAL A 1 85 ? -0.738 -2.818 -9.356 1.00 70.00 85 VAL A C 1
ATOM 645 O O . VAL A 1 85 ? -0.974 -3.722 -8.560 1.00 70.00 85 VAL A O 1
ATOM 648 N N . THR A 1 86 ? -0.830 -3.014 -10.670 1.00 81.38 86 THR A N 1
ATOM 649 C CA . THR A 1 86 ? -1.170 -4.319 -11.254 1.00 81.38 86 THR A CA 1
ATOM 650 C C . THR A 1 86 ? -0.078 -4.764 -12.213 1.00 81.38 86 THR A C 1
ATOM 652 O O . THR A 1 86 ? 0.317 -4.022 -13.111 1.00 81.38 86 THR A O 1
ATOM 655 N N . GLY A 1 87 ? 0.432 -5.980 -12.023 1.00 81.56 87 GLY A N 1
ATOM 656 C CA . GLY A 1 87 ? 1.486 -6.523 -12.872 1.00 81.56 87 GLY A CA 1
ATOM 657 C C . GLY A 1 87 ? 2.427 -7.481 -12.156 1.00 81.56 87 GLY A C 1
ATOM 658 O O . GLY A 1 87 ? 2.230 -7.847 -10.994 1.00 81.56 87 GLY A O 1
ATOM 659 N N . ASN A 1 88 ? 3.480 -7.869 -12.873 1.00 85.25 88 ASN A N 1
ATOM 660 C CA . ASN A 1 88 ? 4.588 -8.626 -12.300 1.00 85.25 88 ASN A CA 1
ATOM 661 C C . ASN A 1 88 ? 5.564 -7.650 -11.640 1.00 85.25 88 ASN A C 1
ATOM 663 O O . ASN A 1 88 ? 5.959 -6.647 -12.235 1.00 85.25 88 ASN A O 1
ATOM 667 N N . VAL A 1 89 ? 5.934 -7.939 -10.401 1.00 85.81 89 VAL A N 1
ATOM 668 C CA . VAL A 1 89 ? 6.637 -7.042 -9.496 1.00 85.81 89 VAL A CA 1
ATOM 669 C C . VAL A 1 89 ? 7.966 -7.643 -9.092 1.00 85.81 89 VAL A C 1
ATOM 671 O O . VAL A 1 89 ? 8.049 -8.655 -8.400 1.00 85.81 89 VAL A O 1
ATOM 674 N N . GLU A 1 90 ? 9.030 -6.947 -9.456 1.00 88.69 90 GLU A N 1
ATOM 675 C CA . GLU A 1 90 ? 10.377 -7.269 -9.020 1.00 88.69 90 GLU A CA 1
ATOM 676 C C . GLU A 1 90 ? 10.704 -6.483 -7.755 1.00 88.69 90 GLU A C 1
ATOM 678 O O . GLU A 1 90 ? 10.812 -5.253 -7.770 1.00 88.69 90 GLU A O 1
ATOM 683 N N . LEU A 1 91 ? 10.881 -7.195 -6.642 1.00 89.38 91 LEU A N 1
ATOM 684 C CA . LEU A 1 91 ? 11.328 -6.602 -5.386 1.00 89.38 91 LEU A CA 1
ATOM 685 C C . LEU A 1 91 ? 12.846 -6.413 -5.404 1.00 89.38 91 LEU A C 1
ATOM 687 O O . LEU A 1 91 ? 13.609 -7.364 -5.569 1.00 89.38 91 LEU A O 1
ATOM 691 N N . GLY A 1 92 ? 13.291 -5.182 -5.178 1.00 87.56 92 GLY A N 1
ATOM 692 C CA . GLY A 1 92 ? 14.699 -4.881 -4.963 1.00 87.56 92 GLY A CA 1
ATOM 693 C C . GLY A 1 92 ? 15.150 -5.179 -3.530 1.00 87.56 92 GLY A C 1
ATOM 694 O O . GLY A 1 92 ? 14.374 -5.571 -2.656 1.00 87.56 92 GLY A O 1
ATOM 695 N N . GLN A 1 93 ? 16.436 -4.951 -3.260 1.00 87.06 93 GLN A N 1
ATOM 696 C CA . GLN A 1 93 ? 17.000 -5.165 -1.929 1.00 87.06 93 GLN A CA 1
ATOM 697 C C . GLN A 1 93 ? 16.415 -4.167 -0.917 1.00 87.06 93 GLN A C 1
ATOM 699 O O . GLN A 1 93 ? 16.716 -2.970 -0.947 1.00 87.06 93 GLN A O 1
ATOM 704 N N . GLY A 1 94 ? 15.601 -4.674 0.009 1.00 83.56 94 GLY A N 1
ATOM 705 C CA . GLY A 1 94 ? 15.016 -3.874 1.080 1.00 83.56 94 GLY A CA 1
ATOM 706 C C . GLY A 1 94 ? 16.050 -3.344 2.078 1.00 83.56 94 GLY A C 1
ATOM 707 O O . GLY A 1 94 ? 17.082 -3.967 2.341 1.00 83.56 94 GLY A O 1
ATOM 708 N N . ARG A 1 95 ? 15.749 -2.186 2.673 1.00 85.94 95 ARG A N 1
ATOM 709 C CA . ARG A 1 95 ? 16.493 -1.594 3.792 1.00 85.94 95 ARG A CA 1
ATOM 710 C C . ARG A 1 95 ? 15.523 -1.320 4.937 1.00 85.94 95 ARG A C 1
ATOM 712 O O . ARG A 1 95 ? 14.657 -0.454 4.838 1.00 85.94 95 ARG A O 1
ATOM 719 N N . GLY A 1 96 ? 15.665 -2.071 6.028 1.00 87.69 96 GLY A N 1
ATOM 720 C CA . GLY A 1 96 ? 14.743 -1.991 7.160 1.00 87.69 96 GLY A CA 1
ATOM 721 C C . GLY A 1 96 ? 13.324 -2.402 6.758 1.00 87.69 96 GLY A C 1
ATOM 722 O O . GLY A 1 96 ? 13.090 -3.540 6.351 1.00 87.69 96 GLY A O 1
ATOM 723 N N . ASN A 1 97 ? 12.372 -1.480 6.884 1.00 88.75 97 ASN A N 1
ATOM 724 C CA . ASN A 1 97 ? 10.967 -1.702 6.550 1.00 88.75 97 ASN A CA 1
ATOM 725 C C . ASN A 1 97 ? 10.571 -1.224 5.143 1.00 88.75 97 ASN A C 1
ATOM 727 O O . ASN A 1 97 ? 9.414 -1.401 4.767 1.00 88.75 97 ASN A O 1
ATOM 731 N N . VAL A 1 98 ? 11.500 -0.652 4.376 1.00 91.25 98 VAL A N 1
ATOM 732 C CA . VAL A 1 98 ? 11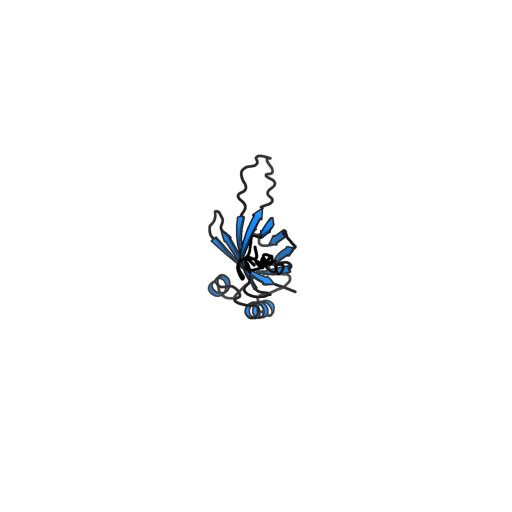.257 -0.145 3.020 1.00 91.25 98 VAL A CA 1
ATOM 733 C C . VAL A 1 98 ? 11.854 -1.107 1.999 1.00 91.25 98 VAL A C 1
ATOM 735 O O . VAL A 1 98 ? 13.029 -1.465 2.089 1.00 91.25 98 VAL A O 1
ATOM 738 N N . THR A 1 99 ? 11.055 -1.515 1.017 1.00 91.75 99 THR A N 1
ATOM 739 C CA . THR A 1 99 ? 11.480 -2.373 -0.096 1.00 91.75 99 THR A CA 1
ATOM 740 C C . THR A 1 99 ? 11.166 -1.667 -1.412 1.00 91.75 99 THR A C 1
ATOM 742 O O . THR A 1 99 ? 9.998 -1.370 -1.658 1.00 91.75 99 THR A O 1
ATOM 745 N N . PRO A 1 100 ? 12.167 -1.335 -2.244 1.00 91.25 100 PRO A N 1
ATOM 746 C CA . PRO A 1 100 ? 11.900 -0.811 -3.576 1.00 91.25 100 PRO A CA 1
ATOM 747 C C . PRO A 1 100 ? 11.309 -1.908 -4.463 1.00 91.25 100 PRO A C 1
ATOM 749 O O . PRO A 1 100 ? 11.623 -3.084 -4.280 1.00 91.25 100 PRO A O 1
ATOM 752 N N . PHE A 1 101 ? 10.486 -1.526 -5.429 1.00 89.50 101 PHE A N 1
ATOM 753 C CA . PHE A 1 101 ? 9.945 -2.447 -6.418 1.00 89.50 101 PHE A CA 1
ATOM 754 C C . PHE A 1 101 ? 9.887 -1.815 -7.809 1.00 89.50 101 PHE A C 1
ATOM 756 O O . PHE A 1 101 ? 9.850 -0.588 -7.952 1.00 89.50 101 PHE A O 1
ATOM 763 N N . THR A 1 102 ? 9.832 -2.678 -8.816 1.00 87.38 102 THR A N 1
ATOM 764 C CA . THR A 1 102 ? 9.521 -2.329 -10.203 1.00 87.38 102 THR A CA 1
ATOM 765 C C . THR A 1 102 ? 8.321 -3.155 -10.647 1.00 87.38 102 THR A C 1
ATOM 767 O O . THR A 1 102 ? 8.331 -4.365 -10.454 1.00 87.38 102 THR A O 1
ATOM 770 N N . ILE A 1 103 ? 7.303 -2.522 -11.227 1.00 81.88 103 ILE A N 1
ATOM 771 C CA . ILE A 1 103 ? 6.165 -3.194 -11.856 1.00 81.88 103 ILE A CA 1
ATOM 772 C C . ILE A 1 103 ? 6.431 -3.231 -13.353 1.00 81.88 103 ILE A C 1
ATOM 774 O O . ILE A 1 103 ? 6.447 -2.200 -14.035 1.00 81.88 103 ILE A O 1
ATOM 778 N N . ASN A 1 104 ? 6.637 -4.439 -13.853 1.00 77.12 104 ASN A N 1
ATOM 779 C CA . ASN A 1 104 ? 6.658 -4.728 -15.270 1.00 77.12 104 ASN A CA 1
ATOM 780 C C . ASN A 1 104 ? 5.197 -4.749 -15.728 1.00 77.12 104 ASN A C 1
ATOM 782 O O . ASN A 1 104 ? 4.473 -5.717 -15.482 1.00 77.12 104 ASN A O 1
ATOM 786 N N . VAL A 1 105 ? 4.742 -3.637 -16.309 1.00 66.38 105 VAL A N 1
ATOM 787 C CA . VAL A 1 105 ? 3.366 -3.517 -16.797 1.00 66.38 105 VAL A CA 1
ATOM 788 C C . VAL A 1 105 ? 3.183 -4.516 -17.938 1.00 66.38 105 VAL A C 1
ATOM 790 O O . VAL A 1 105 ? 3.911 -4.478 -18.931 1.00 66.38 105 VAL A O 1
ATOM 793 N N . GLU A 1 106 ? 2.216 -5.415 -17.796 1.00 54.09 106 GLU A N 1
ATOM 794 C CA . GLU A 1 106 ? 1.749 -6.247 -18.899 1.00 54.09 106 GLU A CA 1
ATOM 795 C C . GLU A 1 106 ? 0.899 -5.358 -19.807 1.00 54.09 106 GLU A C 1
ATOM 797 O O . GLU A 1 106 ? -0.287 -5.166 -19.563 1.00 54.09 106 GLU A O 1
ATOM 802 N N . SER A 1 107 ? 1.495 -4.759 -20.835 1.00 49.78 107 SER A N 1
ATOM 803 C CA . SER A 1 107 ? 0.709 -4.290 -21.973 1.00 49.78 107 SER A CA 1
ATOM 804 C C . SER A 1 107 ? 1.049 -5.148 -23.183 1.00 49.78 107 SER A C 1
ATOM 806 O O . SER A 1 107 ? 2.187 -5.197 -23.653 1.00 49.78 107 SER A O 1
ATOM 808 N N . GLU A 1 108 ? 0.026 -5.849 -23.668 1.00 39.59 108 GLU A N 1
ATOM 809 C CA . GLU A 1 108 ? -0.082 -6.173 -25.078 1.00 39.59 108 GLU A CA 1
ATOM 810 C C . GLU A 1 108 ? -0.370 -4.852 -25.797 1.00 39.59 108 GLU A C 1
ATOM 812 O O . GLU A 1 108 ? -1.497 -4.352 -25.784 1.00 39.59 108 GLU A O 1
ATOM 817 N N . ALA A 1 109 ? 0.646 -4.258 -26.422 1.00 37.88 109 ALA A N 1
ATOM 818 C CA . ALA A 1 109 ? 0.385 -3.291 -27.475 1.00 37.88 109 ALA A CA 1
ATOM 819 C C . ALA A 1 109 ? -0.428 -4.029 -28.553 1.00 37.88 109 ALA A C 1
ATOM 821 O O . ALA A 1 109 ? 0.107 -4.874 -29.274 1.00 37.88 109 ALA A O 1
ATOM 822 N N . ALA A 1 110 ? -1.734 -3.759 -28.625 1.00 40.41 110 ALA A N 1
ATOM 823 C CA . ALA A 1 110 ? -2.665 -4.415 -29.547 1.00 40.41 110 ALA A CA 1
ATOM 824 C C . ALA A 1 110 ? -2.324 -4.182 -31.037 1.00 40.41 110 ALA A C 1
ATOM 826 O O . ALA A 1 110 ? -2.945 -4.776 -31.916 1.00 40.41 110 ALA A O 1
ATOM 827 N N . ASP A 1 111 ? -1.337 -3.335 -31.332 1.00 45.31 111 ASP A N 1
ATOM 828 C CA . ASP A 1 111 ? -0.855 -2.991 -32.668 1.00 45.31 111 ASP A CA 1
ATOM 829 C C . ASP A 1 111 ? 0.562 -3.511 -32.980 1.00 45.31 111 ASP A C 1
ATOM 831 O O . ASP A 1 111 ? 1.060 -3.303 -34.087 1.00 45.31 111 ASP A O 1
ATOM 835 N N . GLY A 1 112 ? 1.218 -4.216 -32.049 1.00 40.88 112 GLY A N 1
ATOM 836 C CA . GLY A 1 112 ? 2.555 -4.777 -32.265 1.00 40.88 112 GLY A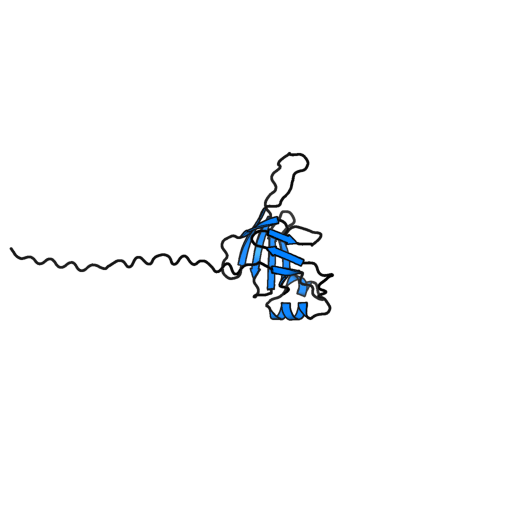 CA 1
ATOM 837 C C . GLY A 1 112 ? 3.664 -3.734 -32.461 1.00 40.88 112 GLY A C 1
ATOM 838 O O . GLY A 1 112 ? 4.796 -4.107 -32.781 1.00 40.88 112 GLY A O 1
ATOM 839 N N . THR A 1 113 ? 3.388 -2.445 -32.247 1.00 45.22 113 THR A N 1
ATOM 840 C CA . THR A 1 113 ? 4.418 -1.406 -32.210 1.00 45.22 113 THR A CA 1
ATOM 841 C C . THR A 1 113 ? 4.911 -1.286 -30.779 1.00 45.22 113 THR A C 1
ATOM 843 O O . THR A 1 113 ? 4.323 -0.604 -29.949 1.00 45.22 113 THR A O 1
ATOM 846 N N . GLY A 1 114 ? 5.949 -2.062 -30.461 1.00 46.78 114 GLY A N 1
ATOM 847 C CA . GLY A 1 114 ? 6.596 -2.084 -29.152 1.00 46.78 114 GLY A CA 1
ATOM 848 C C . GLY A 1 114 ? 7.244 -0.744 -28.806 1.00 46.78 114 GLY A C 1
ATOM 849 O O . GLY A 1 114 ? 8.462 -0.608 -28.874 1.00 46.78 114 GLY A O 1
ATOM 850 N N . ASP A 1 115 ? 6.431 0.223 -28.397 1.00 42.91 115 ASP A N 1
ATOM 851 C CA . ASP A 1 115 ? 6.868 1.512 -27.884 1.00 42.91 115 ASP A CA 1
ATOM 852 C C . ASP A 1 115 ? 6.985 1.437 -26.358 1.00 42.91 115 ASP A C 1
ATOM 854 O O . ASP A 1 115 ? 6.047 1.688 -25.609 1.00 42.91 115 ASP A O 1
ATOM 858 N N . GLY A 1 116 ? 8.182 1.055 -25.906 1.00 47.16 116 GLY A N 1
ATOM 859 C CA . GLY A 1 116 ? 8.813 1.566 -24.684 1.00 47.16 116 GLY A CA 1
ATOM 860 C C . GLY A 1 116 ? 7.924 1.791 -23.458 1.00 47.16 116 GLY A C 1
ATOM 861 O O . GLY A 1 116 ? 7.941 2.884 -22.887 1.00 47.16 116 GLY A O 1
ATOM 862 N N . ILE A 1 117 ? 7.202 0.765 -23.005 1.00 54.66 117 ILE A N 1
ATOM 863 C CA . ILE A 1 117 ? 6.508 0.806 -21.715 1.00 54.66 117 ILE A CA 1
ATOM 864 C C . ILE A 1 117 ? 7.568 0.982 -20.627 1.00 54.66 117 ILE A C 1
ATOM 866 O O . ILE A 1 117 ? 8.363 0.081 -20.358 1.00 54.66 117 ILE A O 1
ATOM 870 N N . THR A 1 118 ? 7.618 2.168 -20.022 1.00 60.38 118 THR A N 1
ATOM 871 C CA . THR A 1 118 ? 8.513 2.427 -18.893 1.00 60.38 118 THR A CA 1
ATOM 872 C C . THR A 1 118 ? 7.937 1.722 -17.667 1.00 60.38 118 THR A C 1
ATOM 874 O O . THR A 1 118 ? 6.822 2.062 -17.270 1.00 60.38 118 THR A O 1
ATOM 877 N N . PRO A 1 119 ? 8.658 0.766 -17.051 1.00 68.25 119 PRO A N 1
ATOM 878 C CA . PRO A 1 119 ? 8.190 0.103 -15.842 1.00 68.25 119 PRO A CA 1
ATOM 879 C C . PRO A 1 119 ? 7.881 1.125 -14.747 1.00 68.25 119 PRO A C 1
ATOM 881 O O . PRO A 1 119 ? 8.676 2.046 -14.516 1.00 68.25 119 PRO A O 1
ATOM 884 N N . ALA A 1 120 ? 6.753 0.958 -14.058 1.00 77.62 120 ALA A N 1
ATOM 885 C CA . ALA A 1 120 ? 6.443 1.787 -12.902 1.00 77.62 120 ALA A CA 1
ATOM 886 C C . ALA A 1 120 ? 7.375 1.397 -11.752 1.00 77.62 120 ALA A C 1
ATOM 888 O O . ALA A 1 120 ? 7.638 0.218 -11.516 1.00 77.62 120 ALA A O 1
ATOM 889 N N . LYS A 1 121 ? 7.911 2.383 -11.035 1.00 85.88 121 LYS A N 1
ATOM 890 C CA . LYS A 1 121 ? 8.822 2.147 -9.911 1.00 85.88 121 LYS A CA 1
ATOM 891 C C . LYS A 1 121 ? 8.219 2.691 -8.639 1.00 85.88 121 LYS A C 1
ATOM 893 O O . LYS A 1 121 ? 7.484 3.678 -8.646 1.00 85.88 121 LYS A O 1
ATOM 898 N N . GLY A 1 122 ? 8.567 2.059 -7.533 1.00 89.06 122 GLY A N 1
ATOM 899 C CA . GLY A 1 122 ? 8.037 2.473 -6.257 1.00 89.06 122 GLY A CA 1
ATOM 900 C C . GLY A 1 122 ? 8.758 1.881 -5.070 1.00 89.06 122 GLY A C 1
ATOM 901 O O . GLY A 1 122 ? 9.803 1.238 -5.171 1.00 89.06 122 GLY A O 1
ATOM 902 N N . THR A 1 123 ? 8.177 2.132 -3.908 1.00 92.12 123 THR A N 1
ATOM 903 C CA . THR A 1 123 ? 8.588 1.521 -2.652 1.00 92.12 123 THR A CA 1
ATOM 904 C C . THR A 1 123 ? 7.366 1.030 -1.906 1.00 92.12 123 THR A C 1
ATOM 906 O O . THR A 1 123 ? 6.344 1.710 -1.837 1.00 92.12 123 THR A O 1
ATOM 909 N N . VAL A 1 124 ? 7.485 -0.147 -1.308 1.00 92.88 124 VAL A N 1
ATOM 910 C CA . VAL A 1 124 ? 6.559 -0.626 -0.292 1.00 92.88 124 VAL A CA 1
ATOM 911 C C . VAL A 1 124 ? 7.209 -0.451 1.074 1.00 92.88 124 VAL A C 1
ATOM 913 O O . VAL A 1 124 ? 8.317 -0.921 1.332 1.00 92.88 124 VAL A O 1
ATOM 916 N N . THR A 1 125 ? 6.521 0.263 1.954 1.00 94.62 125 THR A N 1
ATOM 917 C CA . THR A 1 125 ? 6.925 0.497 3.337 1.00 94.62 125 THR A CA 1
ATOM 918 C C . THR A 1 125 ? 6.017 -0.305 4.251 1.00 94.62 125 THR A C 1
ATOM 920 O O . THR A 1 125 ? 4.804 -0.116 4.249 1.00 94.62 125 THR A O 1
ATOM 923 N N . ARG A 1 126 ? 6.594 -1.196 5.058 1.00 93.50 126 ARG A N 1
ATOM 924 C CA . ARG A 1 126 ? 5.862 -1.904 6.112 1.00 93.50 126 ARG A CA 1
ATOM 925 C C . ARG A 1 126 ? 5.788 -1.029 7.355 1.00 93.50 126 ARG A C 1
ATOM 927 O O . ARG A 1 126 ? 6.814 -0.712 7.954 1.00 93.50 126 ARG A O 1
ATOM 934 N N . ASN A 1 127 ? 4.578 -0.695 7.781 1.00 93.00 127 ASN A N 1
ATOM 935 C CA . ASN A 1 127 ? 4.334 0.005 9.045 1.00 93.00 127 ASN A CA 1
ATOM 936 C C . ASN A 1 127 ? 3.970 -0.979 10.170 1.00 93.00 127 ASN A C 1
ATOM 938 O O . ASN A 1 127 ? 3.646 -0.578 11.278 1.00 93.00 127 ASN A O 1
ATOM 942 N N . GLY A 1 128 ? 4.037 -2.281 9.905 1.00 91.19 128 GLY A N 1
ATOM 943 C CA . GLY A 1 128 ? 3.750 -3.357 10.843 1.00 91.19 128 GLY A CA 1
ATOM 944 C C . GLY A 1 128 ? 3.652 -4.687 10.100 1.00 91.19 128 GLY A C 1
ATOM 945 O O . GLY A 1 128 ? 4.177 -4.815 8.992 1.00 91.19 128 GLY A O 1
ATOM 946 N N . LYS A 1 129 ? 2.981 -5.677 10.693 1.00 92.19 129 LYS A N 1
ATOM 947 C CA . LYS A 1 129 ? 2.652 -6.939 10.011 1.00 92.19 129 LYS A CA 1
ATOM 948 C C . LYS A 1 129 ? 1.428 -6.807 9.102 1.00 92.19 129 LYS A C 1
ATOM 950 O O . LYS A 1 129 ? 1.332 -7.529 8.115 1.00 92.19 129 LYS A O 1
ATOM 955 N N . LEU A 1 130 ? 0.506 -5.910 9.449 1.00 95.12 130 LEU A N 1
ATOM 956 C CA . LEU A 1 130 ? -0.757 -5.696 8.743 1.00 95.12 130 LEU A CA 1
ATOM 957 C C . LEU A 1 130 ? -0.727 -4.437 7.878 1.00 95.12 130 LEU A C 1
ATOM 959 O O . LEU A 1 130 ? -1.398 -4.388 6.858 1.00 95.12 130 LEU A O 1
ATOM 963 N N . ALA A 1 131 ? 0.033 -3.418 8.272 1.00 95.25 131 ALA A N 1
ATOM 964 C CA . ALA A 1 131 ? 0.028 -2.120 7.606 1.00 95.25 131 ALA A CA 1
ATOM 965 C C . ALA A 1 131 ? 1.124 -2.015 6.535 1.00 95.25 131 ALA A C 1
ATOM 967 O O . ALA A 1 131 ? 2.312 -2.151 6.854 1.00 95.25 131 ALA A O 1
ATOM 968 N N . ILE A 1 132 ? 0.735 -1.691 5.299 1.00 94.56 132 ILE A N 1
ATOM 969 C CA . ILE A 1 132 ? 1.662 -1.338 4.218 1.00 94.56 132 ILE A CA 1
ATOM 970 C C . ILE A 1 132 ? 1.297 0.010 3.587 1.00 94.56 132 ILE A C 1
ATOM 972 O O . ILE A 1 132 ? 0.125 0.371 3.484 1.00 94.56 132 ILE A O 1
ATOM 976 N N . SER A 1 133 ? 2.316 0.736 3.137 1.00 94.00 133 SER A N 1
ATOM 977 C CA . SER A 1 133 ? 2.177 1.906 2.270 1.00 94.00 133 SER A CA 1
ATOM 978 C C . SER A 1 133 ? 2.947 1.667 0.981 1.00 94.00 133 SER A C 1
ATOM 980 O O . SER A 1 133 ? 4.125 1.320 1.028 1.00 94.00 133 SER A O 1
ATOM 982 N N . ILE A 1 134 ? 2.310 1.890 -0.158 1.00 91.31 134 ILE A N 1
ATOM 983 C CA . ILE A 1 134 ? 2.906 1.793 -1.486 1.00 91.31 134 ILE A CA 1
ATOM 984 C C . ILE A 1 134 ? 3.073 3.214 -2.010 1.00 91.31 134 ILE A C 1
ATOM 986 O O . ILE A 1 134 ? 2.113 3.969 -2.101 1.00 91.31 134 ILE A O 1
ATOM 990 N N . THR A 1 135 ? 4.306 3.604 -2.312 1.00 90.62 135 THR A N 1
ATOM 991 C CA . THR A 1 135 ? 4.604 4.847 -3.026 1.00 90.62 135 THR A CA 1
ATOM 992 C C . THR A 1 135 ? 5.002 4.496 -4.446 1.00 90.62 135 THR A C 1
ATOM 994 O O . THR A 1 135 ? 5.924 3.705 -4.620 1.00 90.62 135 THR A O 1
ATOM 997 N N . ILE A 1 136 ? 4.357 5.108 -5.433 1.00 85.81 136 ILE A N 1
ATOM 998 C CA . ILE A 1 136 ? 4.675 4.954 -6.856 1.00 85.81 136 ILE A CA 1
ATOM 999 C C . ILE A 1 136 ? 5.158 6.302 -7.372 1.00 85.81 136 ILE A C 1
ATOM 1001 O O . ILE A 1 136 ? 4.559 7.339 -7.074 1.00 85.81 136 ILE A O 1
ATOM 1005 N N . GLU A 1 137 ? 6.240 6.284 -8.137 1.00 78.81 137 GLU A N 1
ATOM 1006 C CA . GLU A 1 137 ? 6.773 7.448 -8.834 1.00 78.81 137 GLU A CA 1
ATOM 1007 C C . GLU A 1 137 ? 6.642 7.196 -10.340 1.00 78.81 137 GLU A C 1
ATOM 1009 O O . GLU A 1 137 ? 7.276 6.291 -10.884 1.00 78.81 137 GLU A O 1
ATOM 1014 N N . GLY A 1 138 ? 5.785 7.970 -11.012 1.00 69.12 138 GLY A N 1
ATOM 1015 C CA . GLY A 1 138 ? 5.496 7.812 -12.439 1.00 69.12 138 GLY A CA 1
ATOM 1016 C C . GLY A 1 138 ? 5.352 9.146 -13.173 1.00 69.12 138 GLY A C 1
ATOM 1017 O O . GLY A 1 138 ? 5.528 10.219 -12.595 1.00 69.12 138 GLY A O 1
ATOM 1018 N N . GLY A 1 139 ? 5.003 9.085 -14.463 1.00 59.84 139 GLY A N 1
ATOM 1019 C CA . GLY A 1 139 ? 4.866 10.270 -15.326 1.00 59.84 139 GLY A CA 1
ATOM 1020 C C . GLY A 1 139 ? 3.797 11.275 -14.872 1.00 59.84 139 GLY A C 1
ATOM 1021 O O . GLY A 1 139 ? 3.880 12.447 -15.226 1.00 59.84 139 GLY A O 1
ATOM 1022 N N . GLN A 1 140 ? 2.833 10.843 -14.052 1.00 61.84 140 GLN A N 1
ATOM 1023 C CA . GLN A 1 140 ? 1.794 11.698 -13.460 1.00 61.84 140 GLN A CA 1
ATOM 1024 C C . GLN A 1 140 ? 2.144 12.215 -12.049 1.00 61.84 140 GLN A C 1
ATOM 1026 O O . GLN A 1 140 ? 1.322 12.863 -11.404 1.00 61.84 140 GLN A O 1
ATOM 1031 N N . GLY A 1 141 ? 3.366 11.966 -11.567 1.00 70.00 141 GLY A N 1
ATOM 1032 C CA . GLY A 1 141 ? 3.841 12.392 -10.252 1.00 70.00 141 GLY A CA 1
ATOM 1033 C C . GLY A 1 141 ? 3.937 11.252 -9.239 1.00 70.00 141 GLY A C 1
ATOM 1034 O O . GLY A 1 141 ? 3.960 10.071 -9.588 1.00 70.00 141 GLY A O 1
ATOM 1035 N N . ARG A 1 142 ? 4.058 11.623 -7.961 1.00 82.56 142 ARG A N 1
ATOM 1036 C CA . ARG A 1 142 ? 4.182 10.683 -6.843 1.00 82.56 142 ARG A CA 1
ATOM 1037 C C . ARG A 1 142 ? 2.810 10.415 -6.234 1.00 82.56 142 ARG A C 1
ATOM 1039 O O . ARG A 1 142 ? 2.170 11.345 -5.751 1.00 82.56 142 ARG A O 1
ATOM 1046 N N . ARG A 1 143 ? 2.410 9.145 -6.176 1.00 82.81 143 ARG A N 1
ATOM 1047 C CA . ARG A 1 143 ? 1.184 8.692 -5.505 1.00 82.81 143 ARG A CA 1
ATOM 1048 C C . ARG A 1 143 ? 1.534 7.827 -4.302 1.00 82.81 143 ARG A C 1
ATOM 1050 O O . A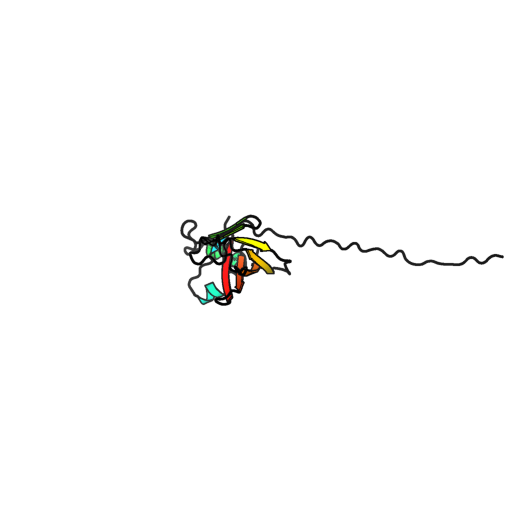RG A 1 143 ? 2.510 7.080 -4.337 1.00 82.81 143 ARG A O 1
ATOM 1057 N N . MET A 1 144 ? 0.745 7.938 -3.237 1.00 88.62 144 MET A N 1
ATOM 1058 C CA . MET A 1 144 ? 0.860 7.093 -2.053 1.00 88.62 144 MET A CA 1
ATOM 1059 C C . MET A 1 144 ? -0.472 6.403 -1.792 1.00 88.62 144 MET A C 1
ATOM 1061 O O . MET A 1 144 ? -1.520 7.040 -1.809 1.00 88.62 144 MET A O 1
ATOM 1065 N N . LEU A 1 145 ? -0.415 5.093 -1.596 1.00 90.50 145 LEU A N 1
ATOM 1066 C CA . LEU A 1 145 ? -1.553 4.224 -1.351 1.00 90.50 145 LEU A CA 1
ATOM 1067 C C . LEU A 1 145 ? -1.302 3.466 -0.054 1.00 90.50 145 LEU A C 1
ATOM 1069 O O . LEU A 1 145 ? -0.172 3.071 0.243 1.00 90.50 145 LEU A O 1
ATOM 1073 N N . HIS A 1 146 ? -2.349 3.272 0.730 1.00 94.44 146 HIS A N 1
ATOM 1074 C CA . HIS A 1 146 ? -2.255 2.687 2.057 1.00 94.44 146 HIS A CA 1
ATOM 1075 C C . HIS A 1 146 ? -3.178 1.491 2.142 1.00 94.44 146 HIS A C 1
ATOM 1077 O O . HIS A 1 146 ? -4.340 1.588 1.758 1.00 94.44 146 HIS A O 1
ATOM 1083 N N . TYR A 1 147 ? -2.675 0.383 2.674 1.00 94.56 147 TYR A N 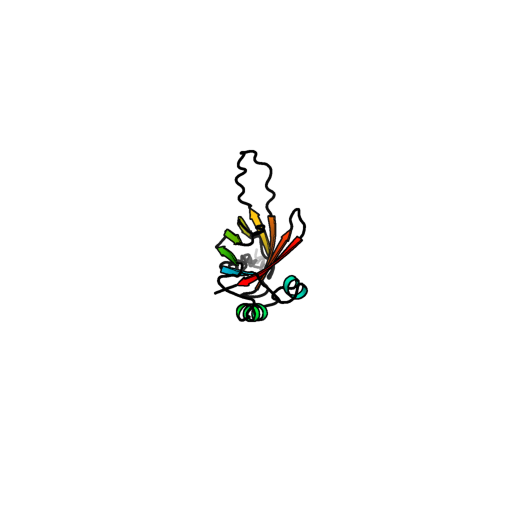1
ATOM 1084 C CA . TYR A 1 147 ? -3.460 -0.834 2.775 1.00 94.56 147 TYR A CA 1
ATOM 1085 C C . TYR A 1 147 ? -3.256 -1.546 4.110 1.00 94.56 147 TYR A C 1
ATOM 1087 O O . TYR A 1 147 ? -2.210 -1.441 4.762 1.00 94.56 147 TYR A O 1
ATOM 1095 N N . CYS A 1 148 ? -4.275 -2.309 4.488 1.00 96.06 148 CYS A N 1
ATOM 1096 C CA . CYS A 1 148 ? -4.289 -3.160 5.664 1.00 96.06 148 CYS A CA 1
ATOM 1097 C C . CYS A 1 148 ? -4.533 -4.610 5.260 1.00 96.06 148 CYS A C 1
ATOM 1099 O O . CYS A 1 148 ? -5.533 -4.915 4.619 1.00 96.06 148 CYS A O 1
ATOM 1101 N N . LYS A 1 149 ? -3.630 -5.506 5.659 1.00 95.88 149 LYS A N 1
ATOM 1102 C CA . LYS A 1 149 ? -3.747 -6.943 5.419 1.00 95.88 149 LYS A CA 1
ATOM 1103 C C . LYS A 1 149 ? -5.036 -7.473 6.038 1.00 95.88 149 LYS A C 1
ATOM 1105 O O . LYS A 1 149 ? -5.303 -7.204 7.211 1.00 95.88 149 LYS A O 1
ATOM 1110 N N . VAL A 1 150 ? -5.796 -8.217 5.248 1.00 93.38 150 VAL A N 1
ATOM 1111 C CA . VAL A 1 150 ? -6.995 -8.935 5.675 1.00 93.38 150 VAL A CA 1
ATOM 1112 C C . VAL A 1 150 ? -6.665 -10.420 5.793 1.00 93.38 150 VAL A C 1
ATOM 1114 O O . VAL A 1 150 ? -5.923 -10.957 4.967 1.00 93.38 150 VAL A O 1
ATOM 1117 N N . ASP A 1 151 ? -7.185 -11.049 6.846 1.00 74.56 151 ASP A N 1
ATOM 1118 C CA . ASP A 1 151 ? -7.079 -12.494 7.084 1.00 74.56 151 ASP A CA 1
ATOM 1119 C C . ASP A 1 151 ? -8.181 -13.271 6.337 1.00 74.56 151 ASP A C 1
ATOM 1121 O O . ASP A 1 151 ? -9.364 -12.831 6.333 1.00 74.56 151 ASP A O 1
#